Protein AF-A0A443QK83-F1 (afdb_monomer)

InterPro domains:
  IPR009071 High mobility group box domain [PF00505] (44-112)
  IPR009071 High mobility group box domain [PF09011] (1-27)
  IPR009071 High mobility group box domain [PS50118] (1-28)
  IPR009071 High mobility group box domain [PS50118] (44-112)
  IPR009071 High mobility group box domain [SM00398] (43-113)
  IPR036910 High mobility group box domain superfamily [G3DSA:1.10.30.10] (1-42)
  IPR036910 High mobility group box domain superfamily [G3DSA:1.10.30.10] (43-120)
  IPR036910 High mobility group box domain superfamily [SSF47095] (1-33)
  IPR036910 High mobility group box domain superfamily [SSF47095] (26-113)
  IPR050342 High Mobility Group Box (HMGB) [PTHR48112] (1-121)

Sequence (124 aa):
MSAKEKGKFEDMAKADKARYEREMKTYIPPKGETKKKFKDPNAPKRPPSAFFLFCSEYRPKIKGEHPGLSIGDVAKKLGEMWNNTAADDKQPYEKKAAKLKEKYKKDIAAYRAKGKPDAAKKGV

Solvent-accessible surface area (backbone atoms only — not comparable to full-atom values): 7588 Å² total; per-residue (Å²): 132,54,74,76,57,51,50,55,54,52,54,51,51,50,52,50,50,54,50,51,53,54,53,54,72,71,53,78,76,76,93,65,87,71,77,78,74,82,77,64,85,89,51,75,74,82,62,64,49,31,67,52,55,52,44,64,66,46,50,62,54,52,39,68,79,38,75,84,59,51,74,67,56,54,51,50,54,47,50,53,50,54,71,71,46,53,71,74,74,44,43,63,37,42,53,53,23,48,54,45,46,52,53,44,53,52,51,44,48,52,49,60,71,68,47,76,76,80,83,85,81,83,86,130

Mean predicted aligned error: 13.24 Å

pLDDT: mean 79.8, std 13.76, range [33.97, 92.38]

Organism: NCBI:txid299467

Nearest PDB structures (foldseek):
  2yrq-assembly1_A  TM=7.872E-01  e=3.926E-13  Homo sapiens
  2gzk-assembly1_A  TM=6.240E-01  e=7.985E-10  unclassified
  2co9-assembly1_A  TM=5.980E-01  e=1.445E-05  Mus musculus
  5jgh-assembly1_A  TM=9.146E-01  e=4.241E-03  Saccharomyces cerevisiae S288C
  3tq6-assembly1_A  TM=8.568E-01  e=2.782E-01  Homo sapiens

Secondary structure (DSSP, 8-state):
--HHHHHHHHHHHHHHHHHHHHHHHH--------------TTSPPPPPPHHHHHHHHHHHHHHHH-TTS-HHHHHHHHHHHHHHS-HHHHHHHHHHHHHHHHHHHHHHHHHHHT----------

Structure (mmCIF, N/CA/C/O backbone):
data_AF-A0A443QK83-F1
#
_entry.id   AF-A0A443QK83-F1
#
loop_
_atom_site.group_PDB
_atom_site.id
_atom_site.type_symbol
_atom_site.label_atom_id
_atom_site.label_alt_id
_atom_site.label_comp_id
_atom_site.label_asym_id
_atom_site.label_entity_id
_atom_site.label_seq_id
_atom_site.pdbx_PDB_ins_code
_atom_site.Cartn_x
_atom_site.Cartn_y
_atom_site.Cartn_z
_atom_site.occupancy
_atom_site.B_iso_or_equiv
_atom_site.auth_seq_id
_atom_site.auth_comp_id
_atom_site.auth_asym_id
_atom_site.auth_atom_id
_atom_site.pdbx_PDB_model_num
ATOM 1 N N . MET A 1 1 ? 45.773 -8.508 -22.959 1.00 55.78 1 MET A N 1
ATOM 2 C CA . MET A 1 1 ? 45.287 -9.417 -21.901 1.00 55.78 1 MET A CA 1
ATOM 3 C C . MET A 1 1 ? 44.602 -10.612 -22.526 1.00 55.78 1 MET A C 1
ATOM 5 O O . MET A 1 1 ? 43.648 -10.439 -23.286 1.00 55.78 1 MET A O 1
ATOM 9 N N . SER A 1 2 ? 45.121 -11.795 -22.220 1.00 71.94 2 SER A N 1
ATOM 10 C CA . SER A 1 2 ? 44.551 -13.095 -22.568 1.00 71.94 2 SER A CA 1
ATOM 11 C C . SER A 1 2 ? 43.170 -13.266 -21.926 1.00 71.94 2 SER A C 1
ATOM 13 O O . SER A 1 2 ? 42.892 -12.713 -20.861 1.00 71.94 2 SER A O 1
ATOM 15 N N . ALA A 1 3 ? 42.293 -14.052 -22.552 1.00 72.56 3 ALA A N 1
ATOM 16 C CA . ALA A 1 3 ? 40.963 -14.367 -22.022 1.00 72.56 3 ALA A CA 1
ATOM 17 C C . ALA A 1 3 ? 41.014 -14.921 -20.582 1.00 72.56 3 ALA A C 1
ATOM 19 O O . ALA A 1 3 ? 40.133 -14.644 -19.772 1.00 72.56 3 ALA A O 1
ATOM 20 N N . LYS A 1 4 ? 42.100 -15.625 -20.236 1.00 70.69 4 LYS A N 1
ATOM 21 C CA . LYS A 1 4 ? 42.335 -16.178 -18.894 1.00 70.69 4 LYS A CA 1
ATOM 22 C C . LYS A 1 4 ? 42.662 -15.106 -17.847 1.00 70.69 4 LYS A C 1
ATOM 24 O O . LYS A 1 4 ? 42.393 -15.302 -16.667 1.00 70.69 4 LYS A O 1
ATOM 29 N N . GLU A 1 5 ? 43.235 -13.979 -18.268 1.00 72.31 5 GLU A N 1
ATOM 30 C CA . GLU A 1 5 ? 43.507 -12.827 -17.402 1.00 72.31 5 GLU A CA 1
ATOM 31 C C . GLU A 1 5 ? 42.232 -12.006 -17.189 1.00 72.31 5 GLU A C 1
ATOM 33 O O . GLU A 1 5 ? 41.927 -11.650 -16.056 1.00 72.31 5 GLU A O 1
ATOM 38 N N . LYS A 1 6 ? 41.434 -11.796 -18.247 1.00 76.06 6 LYS A N 1
ATOM 39 C CA . LYS A 1 6 ? 40.135 -11.103 -18.159 1.00 76.06 6 LYS A CA 1
ATOM 40 C C . LYS A 1 6 ? 39.134 -11.826 -17.253 1.00 76.06 6 LYS A C 1
ATOM 42 O O . LYS A 1 6 ? 38.488 -11.165 -16.449 1.00 76.06 6 LYS A O 1
ATOM 47 N N . GLY A 1 7 ? 39.071 -13.160 -17.312 1.00 81.56 7 GLY A N 1
ATOM 48 C CA . GLY A 1 7 ? 38.182 -13.945 -16.445 1.00 81.56 7 GLY A CA 1
ATOM 49 C C . GLY A 1 7 ? 38.429 -13.704 -14.949 1.00 81.56 7 GLY A C 1
ATOM 50 O O . GLY A 1 7 ? 37.486 -13.498 -14.194 1.00 81.56 7 GLY A O 1
ATOM 51 N N . LYS A 1 8 ? 39.698 -13.597 -14.524 1.00 84.50 8 LYS A N 1
ATOM 52 C CA . LYS A 1 8 ? 40.037 -13.303 -13.118 1.00 84.50 8 LYS A CA 1
ATOM 53 C C . LYS A 1 8 ? 39.513 -11.937 -12.659 1.00 84.50 8 LYS A C 1
ATOM 55 O O . LYS A 1 8 ? 39.047 -11.812 -11.529 1.00 84.50 8 LYS A O 1
ATOM 60 N N . PHE A 1 9 ? 39.584 -10.922 -13.521 1.00 83.25 9 PHE A N 1
ATOM 61 C CA . PHE A 1 9 ? 39.056 -9.589 -13.218 1.00 83.25 9 PHE A CA 1
ATOM 62 C C . PHE A 1 9 ? 37.522 -9.565 -13.204 1.00 83.25 9 PHE A C 1
ATOM 64 O O . PHE A 1 9 ? 36.933 -8.877 -12.373 1.00 83.25 9 PHE A O 1
ATOM 71 N N . GLU A 1 10 ? 36.867 -10.340 -14.069 1.00 83.75 10 GLU A N 1
ATOM 72 C CA . GLU A 1 10 ? 35.406 -10.466 -14.087 1.00 83.75 10 GLU A CA 1
ATOM 73 C C . GLU A 1 10 ? 34.862 -11.152 -12.827 1.00 83.75 10 GLU A C 1
ATOM 75 O O . GLU A 1 10 ? 33.869 -10.690 -12.257 1.00 83.75 10 GLU A O 1
ATOM 80 N N . ASP A 1 11 ? 35.514 -12.217 -12.354 1.00 85.75 11 ASP A N 1
ATOM 81 C CA . ASP A 1 11 ? 35.135 -12.886 -11.105 1.00 85.75 11 ASP A CA 1
ATOM 82 C C . ASP A 1 11 ? 35.364 -11.988 -9.883 1.00 85.75 11 ASP A C 1
ATOM 84 O O . ASP A 1 11 ? 34.501 -11.896 -9.005 1.00 85.75 11 ASP A O 1
ATOM 88 N N . MET A 1 12 ? 36.475 -11.245 -9.857 1.00 85.19 12 MET A N 1
ATOM 89 C CA . MET A 1 12 ? 36.752 -10.271 -8.798 1.00 85.19 12 MET A CA 1
ATOM 90 C C . MET A 1 12 ? 35.717 -9.135 -8.782 1.00 85.19 12 MET A C 1
ATOM 92 O O . MET A 1 12 ? 35.219 -8.771 -7.716 1.00 85.19 12 MET A O 1
ATOM 96 N N . ALA A 1 13 ? 35.320 -8.630 -9.954 1.00 88.19 13 ALA A N 1
ATOM 97 C CA . ALA A 1 13 ? 34.281 -7.609 -10.075 1.00 88.19 13 ALA A CA 1
ATOM 98 C C . ALA A 1 13 ? 32.903 -8.113 -9.611 1.00 88.19 13 ALA A C 1
ATOM 100 O O . AL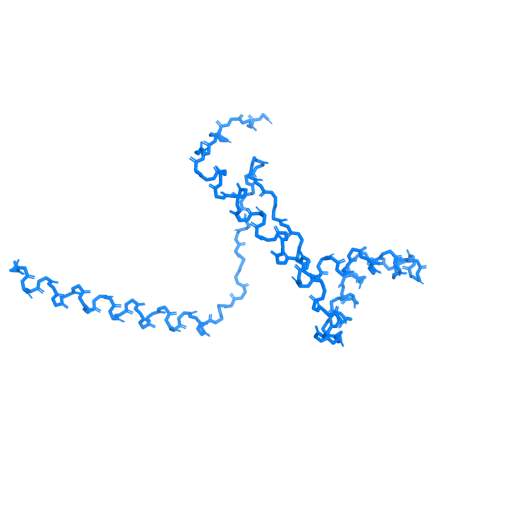A A 1 13 ? 32.154 -7.376 -8.967 1.00 88.19 13 ALA A O 1
ATOM 101 N N . LYS A 1 14 ? 32.556 -9.378 -9.889 1.00 88.31 14 LYS A N 1
ATOM 102 C CA . LYS A 1 14 ? 31.311 -9.987 -9.387 1.00 88.31 14 LYS A CA 1
ATOM 103 C C . LYS A 1 14 ? 31.315 -10.125 -7.867 1.00 88.31 14 LYS A C 1
ATOM 105 O O . LYS A 1 14 ? 30.301 -9.828 -7.235 1.00 88.31 14 LYS A O 1
ATOM 110 N N . ALA A 1 15 ? 32.432 -10.561 -7.286 1.00 89.44 15 ALA A N 1
ATOM 111 C CA . ALA A 1 15 ? 32.567 -10.701 -5.840 1.00 89.44 15 ALA A CA 1
ATOM 112 C C . ALA A 1 15 ? 32.472 -9.343 -5.124 1.00 89.44 15 ALA A C 1
ATOM 114 O O . ALA A 1 15 ? 31.751 -9.224 -4.131 1.00 89.44 15 ALA A O 1
ATOM 115 N N . ASP A 1 16 ? 33.131 -8.309 -5.656 1.00 90.06 16 ASP A N 1
ATOM 116 C CA . ASP A 1 16 ? 33.064 -6.948 -5.112 1.00 90.06 16 ASP A CA 1
ATOM 117 C C . ASP A 1 16 ? 31.645 -6.368 -5.206 1.00 90.06 16 ASP A C 1
ATOM 119 O O . ASP A 1 16 ? 31.104 -5.873 -4.214 1.00 90.06 16 ASP A O 1
ATOM 123 N N . LYS A 1 17 ? 30.974 -6.561 -6.348 1.00 90.00 17 LYS A N 1
ATOM 124 C CA . LYS A 1 17 ? 29.566 -6.185 -6.517 1.00 90.00 17 LYS A CA 1
ATOM 125 C C . LYS A 1 17 ? 28.660 -6.866 -5.488 1.00 90.00 17 LYS A C 1
ATOM 127 O O . LYS A 1 17 ? 27.791 -6.215 -4.911 1.00 90.00 17 LYS A O 1
ATOM 132 N N . ALA A 1 18 ? 28.863 -8.157 -5.229 1.00 89.00 18 ALA A N 1
ATOM 133 C CA . ALA A 1 18 ? 28.077 -8.896 -4.244 1.00 89.00 18 ALA A CA 1
ATOM 134 C C . ALA A 1 18 ? 28.327 -8.407 -2.806 1.00 89.00 18 ALA A C 1
ATOM 136 O O . ALA A 1 18 ? 27.382 -8.328 -2.015 1.00 89.00 18 ALA A O 1
ATOM 137 N N . ARG A 1 19 ? 29.575 -8.047 -2.462 1.00 92.06 19 ARG A N 1
ATOM 138 C CA . ARG A 1 19 ? 29.903 -7.413 -1.172 1.00 92.06 19 ARG A CA 1
ATOM 139 C C . ARG A 1 19 ? 29.159 -6.088 -1.029 1.00 92.06 19 ARG A C 1
ATOM 141 O O . ARG A 1 19 ? 28.456 -5.896 -0.040 1.00 92.06 19 ARG A O 1
ATOM 148 N N . TYR A 1 20 ? 29.248 -5.233 -2.045 1.00 87.94 20 TYR A N 1
ATOM 149 C CA . TYR A 1 20 ? 28.601 -3.924 -2.062 1.00 87.94 20 TYR A CA 1
ATOM 150 C C . TYR A 1 20 ? 27.076 -4.017 -1.925 1.00 87.94 20 TYR A C 1
ATOM 152 O O . TYR A 1 20 ? 26.477 -3.308 -1.121 1.00 87.94 20 TYR A O 1
ATOM 160 N N . GLU A 1 21 ? 26.422 -4.928 -2.653 1.00 86.19 21 GLU A N 1
ATOM 161 C CA . GLU A 1 21 ? 24.972 -5.136 -2.532 1.00 86.19 21 GLU A CA 1
ATOM 162 C C . GLU A 1 21 ? 24.571 -5.611 -1.126 1.00 86.19 21 GLU A C 1
ATOM 164 O O . GLU A 1 21 ? 23.518 -5.216 -0.613 1.00 86.19 21 GLU A O 1
ATOM 169 N N . ARG A 1 22 ? 25.410 -6.428 -0.475 1.00 87.88 22 ARG A N 1
ATOM 170 C CA . ARG A 1 22 ? 25.176 -6.898 0.896 1.00 87.88 22 ARG A CA 1
ATOM 171 C C . ARG A 1 22 ? 25.308 -5.758 1.911 1.00 87.88 22 ARG A C 1
ATOM 173 O O . ARG A 1 22 ? 24.427 -5.629 2.758 1.00 87.88 22 ARG A O 1
ATOM 180 N N . GLU A 1 23 ? 26.334 -4.918 1.786 1.00 86.50 23 GLU A N 1
ATOM 181 C CA . GLU A 1 23 ? 26.526 -3.719 2.620 1.00 86.50 23 GLU A CA 1
ATOM 182 C C . GLU A 1 23 ? 25.389 -2.706 2.424 1.00 86.50 23 GLU A C 1
ATOM 184 O O . GLU A 1 23 ? 24.815 -2.204 3.395 1.00 86.50 23 GLU A O 1
ATOM 189 N N . MET A 1 24 ? 24.976 -2.475 1.175 1.00 83.19 24 MET A N 1
ATOM 190 C CA . MET A 1 24 ? 23.872 -1.569 0.853 1.00 83.19 24 MET A CA 1
ATOM 191 C C . MET A 1 24 ? 22.509 -2.082 1.327 1.00 83.19 24 MET A C 1
ATOM 193 O O . MET A 1 24 ? 21.631 -1.278 1.628 1.00 83.19 24 MET A O 1
ATOM 197 N N . LYS A 1 25 ? 22.309 -3.401 1.442 1.00 82.56 25 LYS A N 1
ATOM 198 C CA . LYS A 1 25 ? 21.076 -3.971 2.015 1.00 82.56 25 LYS A CA 1
ATOM 199 C C . LYS A 1 25 ? 20.932 -3.651 3.506 1.00 82.56 25 LYS A C 1
ATOM 201 O O . LYS A 1 25 ? 19.810 -3.501 3.986 1.00 82.56 25 LYS A O 1
ATOM 206 N N . THR A 1 26 ? 22.047 -3.577 4.230 1.00 86.31 26 THR A N 1
ATOM 207 C CA . THR A 1 26 ? 22.083 -3.210 5.656 1.00 86.31 26 THR A CA 1
ATOM 208 C C . THR A 1 26 ? 22.153 -1.703 5.889 1.00 86.31 26 THR A C 1
ATOM 210 O O . THR A 1 26 ? 21.816 -1.236 6.973 1.00 86.31 26 THR A O 1
ATOM 213 N N . TYR A 1 27 ? 22.561 -0.933 4.882 1.00 83.12 27 TYR A N 1
ATOM 214 C CA . TYR A 1 27 ? 22.640 0.517 4.967 1.00 83.12 27 TYR A CA 1
ATOM 215 C C . TYR A 1 27 ? 21.247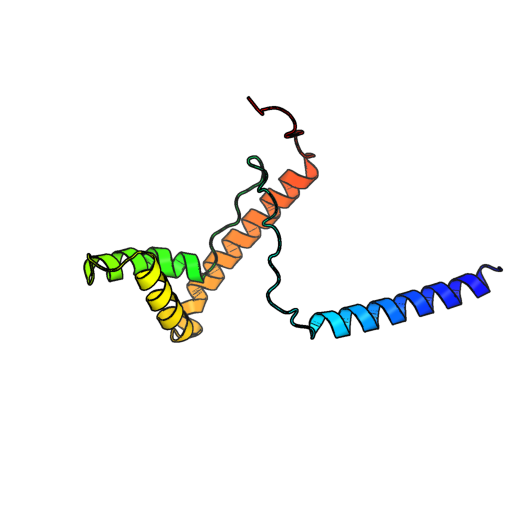 1.160 4.887 1.00 83.12 27 TYR A C 1
ATOM 217 O O . TYR A 1 27 ? 20.538 1.037 3.888 1.00 83.12 27 TYR A O 1
ATOM 225 N N . ILE A 1 28 ? 20.862 1.889 5.937 1.00 76.75 28 ILE A N 1
ATOM 226 C CA . ILE A 1 28 ? 19.680 2.755 5.938 1.00 76.75 28 ILE A CA 1
ATOM 227 C C . ILE A 1 28 ? 20.179 4.175 5.655 1.00 76.75 28 ILE A C 1
ATOM 229 O O . ILE A 1 28 ? 20.714 4.814 6.565 1.00 76.75 28 ILE A O 1
ATOM 233 N N . PRO A 1 29 ? 20.057 4.685 4.416 1.00 76.62 29 PRO A N 1
ATOM 234 C CA . PRO A 1 29 ? 20.489 6.040 4.118 1.00 76.62 29 PRO A CA 1
ATOM 235 C C . PRO A 1 29 ? 19.721 7.050 4.982 1.00 76.62 29 PRO A C 1
ATOM 237 O O . PRO A 1 29 ? 18.524 6.854 5.236 1.00 76.62 29 PRO A O 1
ATOM 240 N N . PRO A 1 30 ? 20.363 8.158 5.400 1.00 77.19 30 PRO A N 1
ATOM 241 C CA . PRO A 1 30 ? 19.651 9.270 6.013 1.00 77.19 30 PRO A CA 1
ATOM 242 C C . PRO A 1 30 ? 18.534 9.724 5.069 1.00 77.19 30 PRO A C 1
ATOM 244 O O . PRO A 1 30 ? 18.656 9.604 3.848 1.00 77.19 30 PRO A O 1
ATOM 247 N N . LYS A 1 31 ? 17.421 10.203 5.636 1.00 60.41 31 LYS A N 1
ATOM 248 C CA . LYS A 1 31 ? 16.185 10.543 4.916 1.00 60.41 31 LYS A CA 1
ATOM 249 C C . LYS A 1 31 ? 16.398 11.756 3.998 1.00 60.41 31 LYS A C 1
ATOM 251 O O . LYS A 1 31 ? 15.925 12.848 4.278 1.00 60.41 31 LYS A O 1
ATOM 256 N N . GLY A 1 32 ? 17.130 11.561 2.908 1.00 59.44 32 GLY A N 1
ATOM 257 C CA . GLY A 1 32 ? 17.313 12.535 1.848 1.00 59.44 32 GLY A CA 1
ATOM 258 C C . GLY A 1 32 ? 16.037 12.664 1.027 1.00 59.44 32 GLY A C 1
ATOM 259 O O . GLY A 1 32 ? 15.303 11.690 0.815 1.00 59.44 32 GLY A O 1
ATOM 260 N N . GLU A 1 33 ? 15.768 13.878 0.560 1.00 52.53 33 GLU A N 1
ATOM 261 C CA . GLU A 1 33 ? 14.639 14.205 -0.302 1.00 52.53 33 GLU A CA 1
ATOM 262 C C . GLU A 1 33 ? 14.789 13.515 -1.661 1.00 52.53 33 GLU A C 1
ATOM 264 O O . GLU A 1 33 ? 15.289 14.062 -2.644 1.00 52.53 33 GLU A O 1
ATOM 269 N N . THR A 1 34 ? 14.355 12.259 -1.737 1.00 59.31 34 THR A N 1
ATOM 270 C CA . THR A 1 34 ? 14.226 11.577 -3.021 1.00 59.31 34 THR A CA 1
ATOM 271 C C . THR A 1 34 ? 13.161 12.310 -3.833 1.00 59.31 34 THR A C 1
ATOM 273 O O . THR A 1 34 ? 11.966 12.240 -3.534 1.00 59.31 34 THR A O 1
ATOM 276 N N . LYS A 1 35 ? 13.595 13.052 -4.864 1.00 57.81 35 LYS A N 1
ATOM 277 C CA . LYS A 1 35 ? 12.696 13.690 -5.835 1.00 57.81 35 LYS A CA 1
ATOM 278 C C . LYS A 1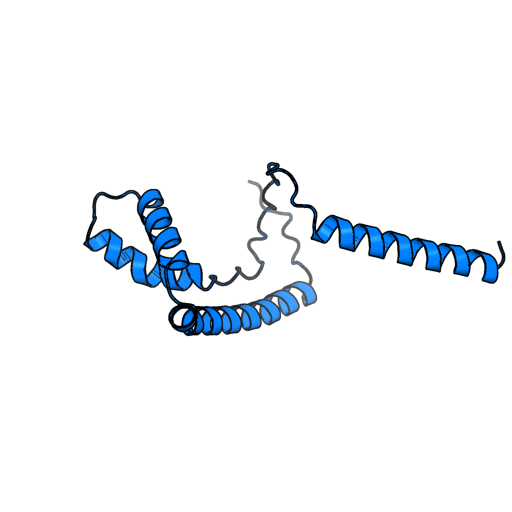 35 ? 11.675 12.648 -6.292 1.00 57.81 35 LYS A C 1
ATOM 280 O O . LYS A 1 35 ? 12.035 11.621 -6.876 1.00 57.81 35 LYS A O 1
ATOM 285 N N . LYS A 1 36 ? 10.397 12.884 -5.974 1.00 57.88 36 LYS A N 1
ATOM 286 C CA . LYS A 1 36 ? 9.297 11.991 -6.355 1.00 57.88 36 LYS A CA 1
ATOM 287 C C . LYS A 1 36 ? 9.347 11.825 -7.871 1.00 57.88 36 LYS A C 1
ATOM 289 O O . LYS A 1 36 ? 9.134 12.790 -8.598 1.00 57.88 36 LYS A O 1
ATOM 294 N N . LYS A 1 37 ? 9.635 10.610 -8.346 1.00 62.22 37 LYS A N 1
ATOM 295 C CA . LYS A 1 37 ? 9.582 10.303 -9.781 1.00 62.22 37 LYS A CA 1
ATOM 296 C C . LYS A 1 37 ? 8.193 10.674 -10.306 1.00 62.22 37 LYS A C 1
ATOM 298 O O . LYS A 1 37 ? 7.191 10.248 -9.722 1.00 62.22 37 LYS A O 1
ATOM 303 N N . PHE A 1 38 ? 8.156 11.472 -11.374 1.00 61.19 38 PHE A N 1
ATOM 304 C CA . PHE A 1 38 ? 6.927 11.818 -12.081 1.00 61.19 38 PHE A CA 1
ATOM 305 C C . PHE A 1 38 ? 6.189 10.526 -12.446 1.00 61.19 38 PHE A C 1
ATOM 307 O O . PHE A 1 38 ? 6.797 9.555 -12.904 1.00 61.19 38 PHE A O 1
ATOM 314 N N . LYS A 1 39 ? 4.895 10.469 -12.132 1.00 66.56 39 LYS A N 1
ATOM 315 C CA . LYS A 1 39 ? 4.082 9.277 -12.375 1.00 66.56 39 LYS A CA 1
ATOM 316 C C . LYS A 1 39 ? 3.539 9.376 -13.793 1.00 66.56 39 LYS A C 1
ATOM 318 O O . LYS A 1 39 ? 2.754 10.275 -14.065 1.00 66.56 39 LYS A O 1
ATOM 323 N N . ASP A 1 40 ? 3.950 8.448 -14.656 1.00 70.94 40 ASP A N 1
ATOM 324 C CA . ASP A 1 40 ? 3.393 8.298 -16.002 1.00 70.94 40 ASP A CA 1
ATOM 325 C C . ASP A 1 40 ? 1.855 8.129 -15.901 1.00 70.94 40 ASP A C 1
ATOM 327 O O . ASP A 1 40 ? 1.407 7.184 -15.243 1.00 70.94 40 ASP A O 1
ATOM 331 N N . PRO A 1 41 ? 1.033 9.000 -16.521 1.00 73.56 41 PRO A N 1
ATOM 332 C CA . PRO A 1 41 ? -0.430 8.940 -16.409 1.00 73.56 41 PRO A CA 1
ATOM 333 C C . PRO A 1 41 ? -1.044 7.712 -17.099 1.00 73.56 41 PRO A C 1
ATOM 335 O O . PRO A 1 41 ? -2.102 7.249 -16.686 1.00 73.56 41 PRO A O 1
ATOM 338 N N . ASN A 1 42 ? -0.355 7.150 -18.097 1.00 73.81 42 ASN A N 1
ATOM 339 C CA . ASN A 1 42 ? -0.775 5.938 -18.811 1.00 73.81 42 ASN A CA 1
ATOM 340 C C . ASN A 1 42 ? -0.336 4.640 -18.116 1.00 73.81 42 ASN A C 1
ATOM 342 O O . ASN A 1 42 ? -0.764 3.555 -18.509 1.00 73.81 42 ASN A O 1
ATOM 346 N N . ALA A 1 43 ? 0.534 4.721 -17.103 1.00 74.19 43 ALA A N 1
ATOM 347 C CA . ALA A 1 43 ? 0.977 3.532 -16.397 1.00 74.19 43 ALA A CA 1
ATOM 348 C C . ALA A 1 43 ? -0.149 3.000 -15.496 1.00 74.19 43 ALA A C 1
ATOM 350 O O . ALA A 1 43 ? -0.835 3.789 -14.837 1.00 74.19 43 ALA A O 1
ATOM 351 N N . PRO A 1 44 ? -0.298 1.665 -15.384 1.00 77.19 44 PRO A N 1
ATOM 352 C CA . PRO A 1 44 ? -1.166 1.059 -14.389 1.00 77.19 44 PRO A CA 1
ATOM 353 C C . PRO A 1 44 ? -0.938 1.700 -13.014 1.00 77.19 44 PRO A C 1
ATOM 355 O O . PRO A 1 44 ? 0.201 1.937 -12.593 1.00 77.19 44 PRO A O 1
ATOM 358 N N . LYS A 1 45 ? -2.024 1.998 -12.295 1.00 79.69 45 LYS A N 1
ATOM 359 C CA . LYS A 1 45 ? -1.950 2.594 -10.956 1.00 79.69 45 LYS A CA 1
ATOM 360 C C . LYS A 1 45 ? -1.615 1.516 -9.930 1.00 79.69 45 LYS A C 1
ATOM 362 O O . LYS A 1 45 ? -2.194 0.433 -9.947 1.00 79.69 45 LYS A O 1
ATOM 367 N N . ARG A 1 46 ? -0.680 1.812 -9.021 1.00 83.19 46 ARG A N 1
ATOM 368 C CA . ARG A 1 46 ? -0.287 0.866 -7.965 1.00 83.19 46 ARG A CA 1
ATOM 369 C C . ARG A 1 46 ? -1.502 0.507 -7.099 1.00 83.19 46 ARG A C 1
ATOM 371 O O . ARG A 1 46 ? -2.212 1.426 -6.682 1.00 83.19 46 ARG A O 1
ATOM 378 N N . PRO A 1 47 ? -1.718 -0.783 -6.800 1.00 87.56 47 PRO A N 1
ATOM 379 C CA . PRO A 1 47 ? -2.826 -1.201 -5.963 1.00 87.56 47 PRO A CA 1
ATOM 380 C C . PRO A 1 47 ? -2.621 -0.726 -4.519 1.00 87.56 47 PRO A C 1
ATOM 382 O O . PRO A 1 47 ? -1.475 -0.529 -4.091 1.00 87.56 47 PRO A O 1
ATOM 385 N N . PRO A 1 48 ? -3.714 -0.544 -3.761 1.00 86.69 48 PRO A N 1
ATOM 386 C CA . PRO A 1 48 ? -3.633 -0.228 -2.343 1.00 86.69 48 PRO A CA 1
ATOM 387 C C . PRO A 1 48 ? -2.930 -1.357 -1.574 1.00 86.69 48 PRO A C 1
ATOM 389 O O . PRO A 1 48 ? -3.140 -2.540 -1.838 1.00 86.69 48 PRO A O 1
ATOM 392 N N . SER A 1 49 ? -2.079 -0.974 -0.620 1.00 89.31 49 SER A N 1
ATOM 393 C CA . SER A 1 49 ? -1.462 -1.905 0.334 1.00 89.31 49 SER A CA 1
ATOM 394 C C . SER A 1 49 ? -2.495 -2.412 1.350 1.00 89.31 49 SER A C 1
ATOM 396 O O . SER A 1 49 ? -3.542 -1.790 1.514 1.00 89.31 49 SER A O 1
ATOM 398 N N . ALA A 1 50 ? -2.171 -3.478 2.085 1.00 89.88 50 ALA A N 1
ATOM 399 C CA . ALA A 1 50 ? -2.993 -4.015 3.173 1.00 89.88 50 ALA A CA 1
ATOM 400 C C . ALA A 1 50 ? -3.407 -2.925 4.176 1.00 89.88 50 ALA A C 1
ATOM 402 O O . ALA A 1 50 ? -4.589 -2.766 4.465 1.00 89.88 50 ALA 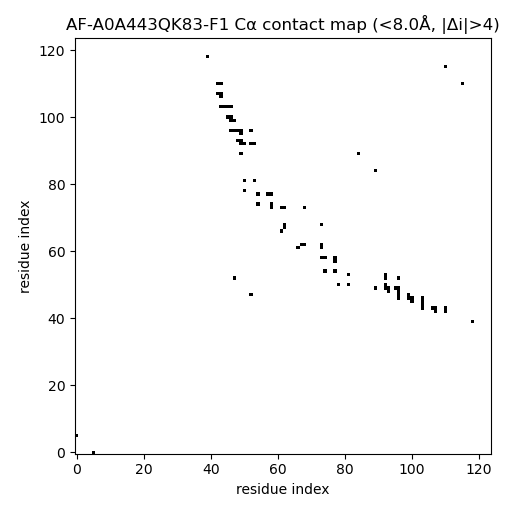A O 1
ATOM 403 N N . PHE A 1 51 ? -2.453 -2.077 4.574 1.00 87.94 51 PHE A N 1
ATOM 404 C CA . PHE A 1 51 ? -2.715 -0.910 5.417 1.00 87.94 51 PHE A CA 1
ATOM 405 C C . PHE A 1 51 ? -3.725 0.069 4.800 1.00 87.94 51 PHE A C 1
ATOM 407 O O . PHE A 1 51 ? -4.577 0.602 5.496 1.00 87.94 51 PHE A O 1
ATOM 414 N N . PHE A 1 52 ? -3.667 0.312 3.487 1.00 87.69 52 PHE A N 1
ATOM 415 C CA . PHE A 1 52 ? -4.614 1.214 2.824 1.00 87.69 52 PHE A CA 1
ATOM 416 C C . PHE A 1 52 ? -6.016 0.611 2.715 1.00 87.69 52 PHE A C 1
ATOM 418 O O . PHE A 1 52 ? -6.988 1.358 2.802 1.00 87.69 52 PHE A O 1
ATOM 425 N N . LEU A 1 53 ? -6.124 -0.710 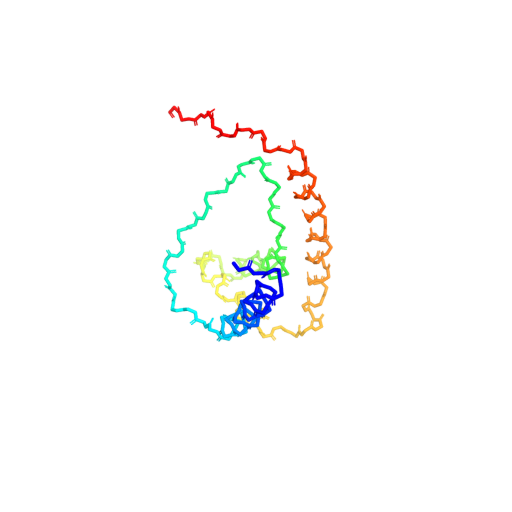2.547 1.00 89.44 53 LEU A N 1
ATOM 426 C CA . LEU A 1 53 ? -7.406 -1.415 2.597 1.00 89.44 53 LEU A CA 1
ATOM 427 C C . LEU A 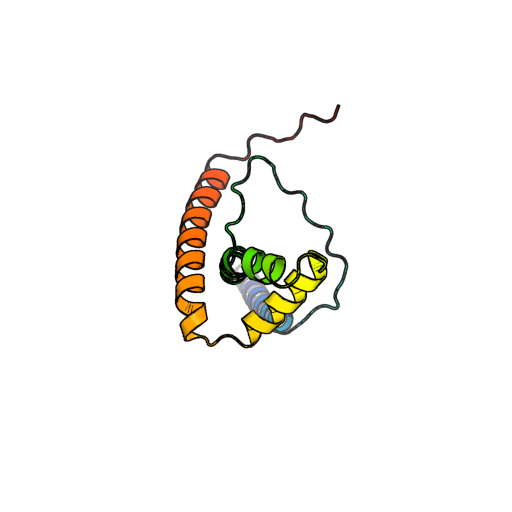1 53 ? -8.029 -1.280 3.992 1.00 89.44 53 LEU A C 1
ATOM 429 O O . LEU A 1 53 ? -9.169 -0.837 4.105 1.00 89.44 53 LEU A O 1
ATOM 433 N N . PHE A 1 54 ? -7.246 -1.526 5.042 1.00 89.31 54 PHE A N 1
ATOM 434 C CA . PHE A 1 54 ? -7.663 -1.301 6.426 1.00 89.31 54 PHE A CA 1
ATOM 435 C C . PHE A 1 54 ? -8.079 0.157 6.675 1.00 89.31 54 PHE A C 1
ATOM 437 O O . PHE A 1 54 ? -9.194 0.431 7.112 1.00 89.31 54 PHE A O 1
ATOM 444 N N . CYS A 1 55 ? -7.235 1.121 6.300 1.00 88.12 55 CYS A N 1
ATOM 445 C CA . CYS A 1 55 ? -7.552 2.540 6.428 1.00 88.12 55 CYS A CA 1
ATOM 446 C C . CYS A 1 55 ? -8.837 2.919 5.692 1.00 88.12 55 CYS A C 1
ATOM 448 O O . CYS A 1 55 ? -9.580 3.758 6.185 1.00 88.12 55 CYS A O 1
ATOM 450 N N . SER A 1 56 ? -9.124 2.329 4.529 1.00 87.62 56 SER A N 1
ATOM 451 C CA . SER A 1 56 ? -10.350 2.639 3.786 1.00 87.62 56 SER A CA 1
ATOM 452 C C . SER A 1 56 ? -11.621 2.221 4.532 1.00 87.62 56 SER A C 1
ATOM 454 O O . SER A 1 56 ? -12.611 2.945 4.479 1.00 87.62 56 SER A O 1
ATOM 456 N N . GLU A 1 57 ? -11.568 1.120 5.285 1.00 87.94 57 GLU A N 1
ATOM 457 C CA . GLU A 1 57 ? -12.693 0.604 6.072 1.00 87.94 57 GLU A CA 1
ATOM 458 C C . GLU A 1 57 ? -12.842 1.327 7.422 1.00 87.94 57 GLU A C 1
ATOM 460 O O . GLU A 1 57 ? -13.958 1.560 7.886 1.00 87.94 57 GLU A O 1
ATOM 465 N N . TYR A 1 58 ? -11.730 1.715 8.054 1.00 86.38 58 TYR A N 1
ATOM 466 C CA . TYR A 1 58 ? -11.736 2.306 9.399 1.00 86.38 58 TYR A CA 1
ATOM 467 C C . TYR A 1 58 ? -11.763 3.837 9.411 1.00 86.38 58 TYR A C 1
ATOM 469 O O . TYR A 1 58 ? -12.269 4.439 10.357 1.00 86.38 58 TYR A O 1
ATOM 477 N N . ARG A 1 59 ? -11.288 4.503 8.354 1.00 86.44 59 ARG A N 1
ATOM 478 C CA . ARG A 1 59 ? -11.366 5.966 8.228 1.00 86.44 59 ARG A CA 1
ATOM 479 C C . ARG A 1 59 ? -12.792 6.525 8.345 1.00 86.44 59 ARG A C 1
ATOM 481 O O . ARG A 1 59 ? -12.931 7.526 9.044 1.00 86.44 59 ARG A O 1
ATOM 488 N N . PRO A 1 60 ? -13.843 5.959 7.712 1.00 88.38 60 PRO A N 1
ATOM 489 C CA . PRO A 1 60 ? -15.205 6.457 7.914 1.00 88.38 60 PRO A CA 1
ATOM 490 C C . PRO A 1 60 ? -15.706 6.236 9.347 1.00 88.38 60 PRO A C 1
ATOM 492 O O . PRO A 1 60 ? -16.400 7.106 9.859 1.00 88.38 60 PRO A O 1
ATOM 495 N N . LYS A 1 61 ? -15.299 5.146 10.018 1.00 88.25 61 LYS A N 1
ATOM 496 C CA . LYS A 1 61 ? -15.656 4.875 11.423 1.00 88.25 61 LYS A CA 1
ATOM 497 C C . LYS A 1 61 ? -15.085 5.947 12.353 1.00 88.25 61 LYS A C 1
ATOM 499 O O . LYS A 1 61 ? -15.831 6.612 13.059 1.00 88.25 61 LYS A O 1
ATOM 504 N N . ILE A 1 62 ? -13.780 6.209 12.245 1.00 85.62 62 ILE A N 1
ATOM 505 C CA . ILE A 1 62 ? -13.096 7.224 13.065 1.00 85.62 62 ILE A CA 1
ATOM 506 C C . ILE A 1 62 ? -13.603 8.630 12.739 1.00 85.62 62 ILE A C 1
ATOM 508 O O . ILE A 1 62 ? -13.735 9.454 13.635 1.00 85.62 62 ILE A O 1
ATOM 512 N N . LYS A 1 63 ? -13.908 8.920 11.468 1.00 84.56 63 LYS A N 1
ATOM 513 C CA . LYS A 1 63 ? -14.505 10.207 11.088 1.00 84.56 63 LYS A CA 1
ATOM 514 C C . LYS A 1 63 ? -15.923 10.368 11.654 1.00 84.56 63 LYS A C 1
ATOM 516 O O . LYS A 1 63 ? -16.305 11.487 11.965 1.00 84.56 63 LYS A O 1
ATOM 521 N N . GLY A 1 64 ? -16.691 9.286 11.774 1.00 84.94 64 GLY A N 1
ATOM 522 C CA . GLY A 1 64 ? -18.007 9.300 12.416 1.00 84.94 64 GLY A CA 1
ATOM 523 C C . GLY A 1 64 ? -17.918 9.549 13.922 1.00 84.94 64 GLY A C 1
ATOM 524 O O . GLY A 1 64 ? -18.649 10.382 14.443 1.00 84.94 64 GLY A O 1
ATOM 525 N N . GLU A 1 65 ? -16.979 8.888 14.600 1.00 85.00 65 GLU A N 1
ATOM 526 C CA . GLU A 1 65 ? -16.719 9.088 16.036 1.00 85.00 65 GLU A CA 1
ATOM 527 C C . GLU A 1 65 ? -16.105 10.462 16.341 1.00 85.00 65 GLU A C 1
ATOM 529 O O . GLU A 1 65 ? -16.356 11.055 17.388 1.00 85.00 65 GLU A O 1
ATOM 534 N N . HIS A 1 66 ? -15.301 10.985 15.415 1.00 80.38 66 HIS A N 1
ATOM 535 C CA . HIS A 1 66 ? -14.583 12.242 15.569 1.00 80.38 66 HIS A CA 1
ATOM 536 C C . HIS A 1 66 ? -14.673 13.097 14.292 1.00 80.38 66 HIS A C 1
ATOM 538 O O . HIS A 1 66 ? -13.693 13.222 13.546 1.00 80.38 66 HIS A O 1
ATOM 544 N N . PRO A 1 67 ? -15.826 13.741 14.037 1.00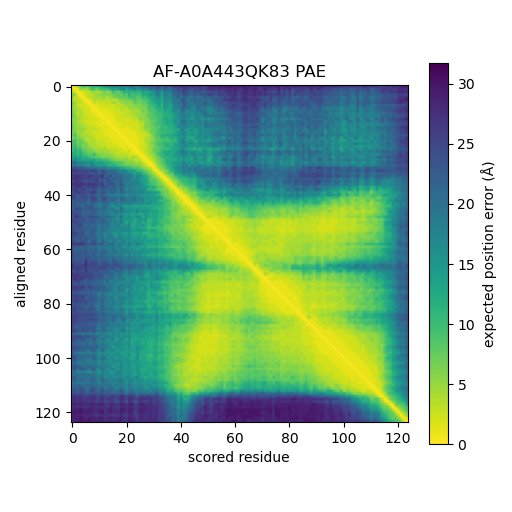 79.88 67 PRO A N 1
ATOM 545 C CA . PRO A 1 67 ? -16.049 14.525 12.821 1.00 79.88 67 PRO A CA 1
ATOM 546 C C . PRO A 1 67 ? -15.163 15.777 12.709 1.00 79.88 67 PRO A C 1
ATOM 548 O O . PRO A 1 67 ? -15.044 16.331 11.618 1.00 79.88 67 PRO A O 1
ATOM 551 N N . GLY A 1 68 ? -14.518 16.202 13.803 1.00 81.81 68 GLY A N 1
ATOM 552 C CA . GLY A 1 68 ? -13.597 17.344 13.846 1.00 81.81 68 GLY A CA 1
ATOM 553 C C . GLY A 1 68 ? -12.112 17.007 13.664 1.00 81.81 68 GLY A C 1
ATOM 554 O O . GLY A 1 68 ? -11.299 17.924 13.570 1.00 81.81 68 GLY A O 1
ATOM 555 N N . LEU A 1 69 ? -11.724 15.724 13.617 1.00 81.38 69 LEU A N 1
ATOM 556 C CA . LEU A 1 69 ? -10.317 15.362 13.420 1.00 81.38 69 LEU A CA 1
ATOM 557 C C . LEU A 1 69 ? -9.879 15.608 11.975 1.00 81.38 69 LEU A C 1
ATOM 559 O O . LEU A 1 69 ? -10.559 15.233 11.014 1.00 81.38 69 LEU A O 1
ATOM 563 N N . SER A 1 70 ? -8.682 16.178 11.819 1.00 85.75 70 SER A N 1
ATOM 564 C CA . SER A 1 70 ? -8.061 16.320 10.508 1.00 85.75 70 SER A CA 1
ATOM 565 C C . SER A 1 70 ? -7.790 14.949 9.893 1.00 85.75 70 SER A C 1
ATOM 567 O O . SER A 1 70 ? -7.494 13.965 10.574 1.00 85.75 70 SER A O 1
ATOM 569 N N . ILE A 1 71 ? -7.809 14.893 8.562 1.00 83.38 71 ILE A N 1
ATOM 570 C CA . ILE A 1 71 ? -7.456 13.694 7.794 1.00 83.38 71 ILE A CA 1
ATOM 571 C C . ILE A 1 71 ? -6.070 13.169 8.205 1.00 83.38 71 ILE A C 1
ATOM 573 O O . ILE A 1 71 ? -5.857 11.956 8.215 1.00 83.38 71 ILE A O 1
ATOM 577 N N . GLY A 1 72 ? -5.148 14.076 8.547 1.00 85.31 72 GLY A N 1
ATOM 578 C CA . GLY A 1 72 ? -3.810 13.731 9.022 1.00 85.31 72 GLY A CA 1
ATOM 579 C C . GLY A 1 72 ? -3.821 13.009 10.369 1.00 85.31 72 GLY A C 1
ATOM 580 O O . GLY A 1 72 ? -3.138 11.998 10.517 1.00 85.31 72 GLY A O 1
ATOM 581 N N . ASP A 1 73 ? -4.632 13.467 11.321 1.00 87.31 73 ASP A N 1
ATOM 582 C CA . ASP A 1 73 ? -4.707 12.872 12.661 1.00 87.31 73 ASP A CA 1
ATOM 583 C C . ASP A 1 73 ? -5.422 11.522 12.638 1.00 87.31 73 ASP A C 1
ATOM 585 O O . ASP A 1 73 ? -4.966 10.562 13.260 1.00 87.31 73 ASP A O 1
ATOM 589 N N . VAL A 1 74 ? -6.466 11.395 11.813 1.00 87.44 74 VAL A N 1
ATOM 590 C CA . VAL A 1 74 ? -7.113 10.101 11.555 1.00 87.44 74 VAL A CA 1
ATOM 591 C C . VAL A 1 74 ? -6.113 9.103 10.963 1.00 87.44 74 VAL A C 1
ATOM 593 O O . VAL A 1 74 ? -6.087 7.943 11.368 1.00 87.44 74 VAL A O 1
ATOM 596 N N . ALA A 1 75 ? -5.252 9.540 10.037 1.00 86.62 75 ALA A N 1
ATOM 597 C CA . ALA A 1 75 ? -4.231 8.675 9.448 1.00 86.62 75 ALA A CA 1
ATOM 598 C C . ALA A 1 75 ? -3.165 8.230 10.465 1.00 86.62 75 ALA A C 1
ATOM 600 O O . ALA A 1 75 ? -2.737 7.076 10.411 1.00 86.62 75 ALA A O 1
ATOM 601 N N . LYS A 1 76 ? -2.763 9.102 11.402 1.00 88.94 76 LYS A N 1
ATOM 602 C CA . LYS A 1 76 ? -1.851 8.736 12.502 1.00 88.94 76 LYS A CA 1
ATOM 603 C C . LYS A 1 76 ? -2.474 7.671 13.407 1.00 88.94 76 LYS A C 1
ATOM 605 O O . LYS A 1 76 ? -1.871 6.616 13.588 1.00 88.94 76 LYS A O 1
ATOM 610 N N . LYS A 1 77 ? -3.714 7.892 13.859 1.00 88.00 77 LYS A N 1
ATOM 611 C CA . LYS A 1 77 ? -4.460 6.946 14.711 1.00 88.00 77 LYS A CA 1
ATOM 612 C C . LYS A 1 77 ? -4.646 5.585 14.029 1.00 88.00 77 LYS A C 1
ATOM 614 O O . LYS A 1 77 ? -4.466 4.544 14.651 1.00 88.00 77 LYS A O 1
ATOM 619 N N . LEU A 1 78 ? -4.936 5.579 12.725 1.00 89.88 78 LEU A N 1
ATOM 620 C CA . LEU A 1 78 ? -5.009 4.348 11.929 1.00 89.88 78 LEU A CA 1
ATOM 621 C C . LEU A 1 78 ? -3.661 3.630 11.822 1.00 89.88 78 LEU A C 1
ATOM 623 O O . LEU A 1 78 ? -3.631 2.403 11.846 1.00 89.88 78 LEU A O 1
ATOM 627 N N . GLY A 1 79 ? -2.559 4.373 11.696 1.00 90.44 79 GLY A N 1
ATOM 628 C CA . GLY A 1 79 ? -1.204 3.819 11.679 1.00 90.44 79 GLY A CA 1
ATOM 629 C C . GLY A 1 79 ? -0.852 3.097 12.977 1.00 90.44 79 GLY A C 1
ATOM 630 O O . GLY A 1 79 ? -0.358 1.971 12.944 1.00 90.44 79 GLY A O 1
ATOM 631 N N . GLU A 1 80 ? -1.158 3.716 14.114 1.00 90.50 80 GLU A N 1
ATOM 632 C CA . GLU A 1 80 ? -0.979 3.119 15.442 1.00 90.50 80 GLU A CA 1
ATOM 633 C C . GLU A 1 80 ? -1.862 1.884 15.624 1.00 90.50 80 GLU A C 1
ATOM 635 O O . GLU A 1 80 ? -1.368 0.818 15.991 1.00 90.50 80 GLU A O 1
ATOM 640 N N . MET A 1 81 ? -3.149 1.990 15.279 1.00 88.94 81 MET A N 1
ATOM 641 C CA . MET A 1 81 ? -4.088 0.870 15.354 1.00 88.94 81 MET A CA 1
ATOM 642 C C . MET A 1 81 ? -3.636 -0.295 14.473 1.00 88.94 81 MET A C 1
ATOM 644 O O . MET A 1 81 ? -3.654 -1.438 14.921 1.00 88.94 81 MET A O 1
ATOM 648 N N . TRP A 1 82 ? -3.156 -0.020 13.257 1.00 89.81 82 TRP A N 1
ATOM 649 C CA . TRP A 1 82 ? -2.592 -1.049 12.392 1.00 89.81 82 TRP A CA 1
ATOM 650 C C . TRP A 1 82 ? -1.369 -1.702 13.024 1.00 89.81 82 TRP A C 1
ATOM 652 O O . TRP A 1 82 ? -1.295 -2.921 13.028 1.00 89.81 82 TRP A O 1
ATOM 662 N N . ASN A 1 83 ? -0.423 -0.957 13.598 1.00 88.62 83 ASN A N 1
ATOM 663 C CA . ASN A 1 83 ? 0.731 -1.575 14.262 1.00 88.62 83 ASN A CA 1
ATOM 664 C C . ASN A 1 83 ? 0.311 -2.486 15.424 1.00 88.62 83 ASN A C 1
ATOM 666 O O . ASN A 1 83 ? 0.833 -3.594 15.519 1.00 88.62 83 ASN A O 1
ATOM 670 N N . ASN A 1 84 ? -0.697 -2.078 16.196 1.00 88.94 84 ASN A N 1
ATOM 671 C CA . ASN A 1 84 ? -1.243 -2.846 17.319 1.00 88.94 84 ASN A CA 1
ATOM 672 C C . ASN A 1 84 ? -2.181 -3.998 16.909 1.00 88.94 84 ASN A C 1
ATOM 674 O O . ASN A 1 84 ? -2.485 -4.857 17.730 1.00 88.94 84 ASN A O 1
ATOM 678 N N . THR A 1 85 ? -2.651 -4.038 15.659 1.00 86.50 85 THR A N 1
ATOM 679 C CA . THR A 1 85 ? -3.523 -5.114 15.160 1.00 86.50 85 THR A CA 1
ATOM 680 C C . THR A 1 85 ? -2.728 -6.419 15.020 1.00 86.50 85 THR A C 1
ATOM 682 O O . THR A 1 85 ? -1.584 -6.405 14.544 1.00 86.50 85 THR A O 1
ATOM 685 N N . ALA A 1 86 ? -3.325 -7.552 15.397 1.00 89.94 86 ALA A N 1
ATOM 686 C CA . ALA A 1 86 ? -2.684 -8.861 15.314 1.00 89.94 86 ALA A CA 1
ATOM 687 C C . ALA A 1 86 ? -2.352 -9.254 13.863 1.00 89.94 86 ALA A C 1
ATOM 689 O O . ALA A 1 86 ? -2.977 -8.791 12.905 1.00 89.94 86 ALA A O 1
ATOM 690 N N . ALA A 1 87 ? -1.353 -10.121 13.688 1.00 87.00 87 ALA A N 1
ATOM 691 C CA . ALA A 1 87 ? -0.977 -10.613 12.364 1.00 87.00 87 ALA A CA 1
ATOM 692 C C . ALA A 1 87 ? -2.133 -11.372 11.687 1.00 87.00 87 ALA A C 1
ATOM 694 O O . ALA A 1 87 ? -2.319 -11.232 10.479 1.00 87.00 87 ALA A O 1
ATOM 695 N N . ASP A 1 88 ? -2.941 -12.099 12.461 1.00 88.62 88 ASP A N 1
ATOM 696 C CA . ASP A 1 88 ? -4.120 -12.827 11.981 1.00 88.62 88 ASP A CA 1
ATOM 697 C C . ASP A 1 88 ? -5.185 -11.899 11.388 1.00 88.62 88 ASP A C 1
ATOM 699 O O . ASP A 1 88 ? -5.676 -12.144 10.285 1.00 88.62 88 ASP A O 1
ATOM 703 N N . ASP A 1 89 ? -5.461 -10.772 12.044 1.00 87.19 89 ASP A N 1
ATOM 704 C CA . ASP A 1 89 ? -6.414 -9.769 11.555 1.00 87.19 89 ASP A CA 1
ATOM 705 C C . ASP A 1 89 ? -5.878 -9.010 10.335 1.00 87.19 89 ASP A C 1
ATOM 707 O O . ASP A 1 89 ? -6.635 -8.613 9.446 1.00 87.19 89 ASP A O 1
ATOM 711 N N . LYS A 1 90 ? -4.552 -8.840 10.240 1.00 88.19 90 LYS A N 1
ATOM 712 C CA . LYS A 1 90 ? -3.881 -8.273 9.055 1.00 88.19 90 LYS A CA 1
ATOM 713 C C . LYS A 1 90 ? -3.873 -9.244 7.880 1.00 88.19 90 LYS A C 1
ATOM 715 O O . LYS A 1 90 ? -3.920 -8.809 6.727 1.00 88.19 90 LYS A O 1
ATOM 720 N N . GLN A 1 91 ? -3.834 -10.547 8.147 1.00 91.06 91 GLN A N 1
ATOM 721 C CA . GLN A 1 91 ? -3.701 -11.604 7.151 1.00 91.06 91 GLN A CA 1
ATOM 722 C C . GLN A 1 91 ? -4.731 -11.531 6.004 1.00 91.06 91 GLN A C 1
ATOM 724 O O . GLN A 1 91 ? -4.323 -11.653 4.843 1.00 91.06 91 GLN A O 1
ATOM 729 N N . PRO A 1 92 ? -6.045 -11.312 6.230 1.00 91.56 92 PRO A N 1
ATOM 730 C CA . PRO A 1 92 ? -7.001 -11.148 5.135 1.00 91.56 92 PRO A CA 1
ATOM 731 C C . PRO A 1 92 ? -6.711 -9.902 4.286 1.00 91.56 92 PRO A C 1
ATOM 733 O O . PRO A 1 92 ? -6.834 -9.961 3.058 1.00 91.56 92 PRO A O 1
ATOM 736 N N . TYR A 1 93 ? -6.279 -8.795 4.897 1.00 91.00 93 TYR A N 1
ATOM 737 C CA . TYR A 1 93 ? -5.901 -7.578 4.174 1.00 91.00 93 TYR A CA 1
ATOM 738 C C . TYR A 1 93 ? -4.621 -7.776 3.360 1.00 91.00 93 TYR A C 1
ATOM 740 O O . TYR A 1 93 ? -4.552 -7.336 2.210 1.00 91.00 93 TYR A O 1
ATOM 748 N N . GLU A 1 94 ? -3.636 -8.490 3.902 1.00 89.62 94 GLU A N 1
ATOM 749 C CA . GLU A 1 94 ? -2.416 -8.866 3.186 1.00 89.62 94 GLU A CA 1
ATOM 750 C C . GLU A 1 94 ? -2.701 -9.807 2.020 1.00 89.62 94 GLU A C 1
ATOM 752 O O . GLU A 1 94 ? -2.216 -9.563 0.915 1.00 89.62 94 GLU A O 1
ATOM 757 N N . LYS A 1 95 ? -3.560 -10.817 2.204 1.00 92.38 95 LYS A N 1
ATOM 758 C CA . LYS A 1 95 ? -4.005 -11.714 1.124 1.00 92.38 95 LYS A CA 1
ATOM 759 C C . LYS A 1 95 ? -4.733 -10.942 0.018 1.00 92.38 95 LYS A C 1
ATOM 761 O O . LYS A 1 95 ? -4.447 -11.152 -1.164 1.00 92.38 95 LYS A O 1
ATOM 766 N N . LYS A 1 96 ? -5.642 -10.022 0.369 1.00 90.38 96 LYS A N 1
ATOM 767 C CA . LYS A 1 96 ? -6.324 -9.143 -0.603 1.00 90.38 96 LYS A CA 1
ATOM 768 C C . LYS A 1 96 ? -5.318 -8.261 -1.351 1.00 90.38 96 LYS A C 1
ATOM 770 O O . LYS A 1 96 ? -5.339 -8.216 -2.582 1.00 90.38 96 LYS A O 1
ATOM 775 N N . ALA A 1 97 ? -4.401 -7.612 -0.635 1.00 90.81 97 ALA A N 1
ATOM 776 C CA . ALA A 1 97 ? -3.371 -6.765 -1.232 1.00 90.81 97 ALA A CA 1
ATOM 777 C C . ALA A 1 97 ? -2.406 -7.560 -2.126 1.00 90.81 97 ALA A C 1
ATOM 779 O O . ALA A 1 97 ? -2.033 -7.082 -3.197 1.00 90.81 97 ALA A O 1
ATOM 780 N N . ALA A 1 98 ? -2.038 -8.783 -1.740 1.00 90.44 98 ALA A N 1
ATOM 781 C CA . ALA A 1 98 ? -1.192 -9.674 -2.528 1.00 90.44 98 ALA A CA 1
ATOM 782 C C . ALA A 1 98 ? -1.855 -10.047 -3.860 1.00 90.44 98 ALA A C 1
ATOM 784 O O . ALA A 1 98 ? -1.227 -9.892 -4.908 1.00 90.44 98 ALA A O 1
ATOM 785 N N . LYS A 1 99 ? -3.142 -10.423 -3.847 1.00 91.56 99 LYS A N 1
ATOM 786 C CA . LYS A 1 99 ? -3.916 -10.697 -5.073 1.00 91.56 99 LYS A CA 1
ATOM 787 C C . LYS A 1 99 ? -3.969 -9.481 -6.004 1.00 91.56 99 LYS A C 1
ATOM 789 O O . LYS A 1 99 ? -3.732 -9.602 -7.206 1.00 91.56 99 LYS A O 1
ATOM 794 N N . LEU A 1 100 ? -4.222 -8.288 -5.460 1.00 89.50 100 LEU A N 1
ATOM 795 C CA . LEU A 1 100 ? -4.222 -7.047 -6.247 1.00 89.50 100 LEU A CA 1
ATOM 796 C C . LEU A 1 100 ? -2.828 -6.717 -6.801 1.00 89.50 100 LEU A C 1
ATOM 798 O O . LEU A 1 100 ? -2.698 -6.271 -7.942 1.00 89.50 100 LEU A O 1
ATOM 802 N N . LYS A 1 101 ? -1.776 -6.966 -6.015 1.00 88.31 101 LYS A N 1
ATOM 803 C CA . LYS A 1 101 ? -0.376 -6.793 -6.421 1.00 88.31 101 LYS A CA 1
ATOM 804 C C . LYS A 1 101 ? 0.004 -7.735 -7.556 1.00 88.31 101 LYS A C 1
ATOM 806 O O . LYS A 1 101 ? 0.719 -7.310 -8.457 1.00 88.31 101 LYS A O 1
ATOM 811 N N . GLU A 1 102 ? -0.472 -8.974 -7.544 1.00 89.38 102 GLU A N 1
ATOM 812 C CA . GLU A 1 102 ? -0.267 -9.921 -8.643 1.00 89.38 102 GLU A CA 1
ATOM 813 C C . GLU A 1 102 ? -0.935 -9.458 -9.935 1.00 89.38 102 GLU A C 1
ATOM 815 O O . GLU A 1 102 ? -0.287 -9.436 -10.983 1.00 89.38 102 GLU A O 1
ATOM 820 N N . LYS A 1 103 ? -2.192 -9.005 -9.861 1.00 88.94 103 LYS A N 1
ATOM 821 C CA . LYS A 1 103 ? -2.886 -8.433 -11.022 1.00 88.94 103 LYS A CA 1
ATOM 822 C C . LYS A 1 103 ? -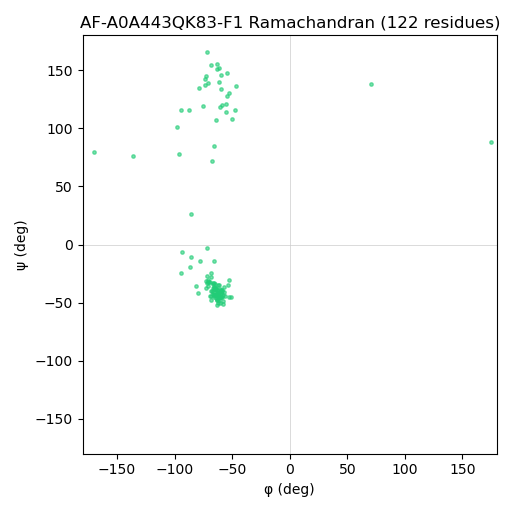2.112 -7.239 -11.586 1.00 88.94 103 LYS A C 1
ATOM 824 O O . LYS A 1 103 ? -1.767 -7.226 -12.761 1.00 88.94 103 LYS A O 1
ATOM 829 N N . TYR A 1 104 ? -1.709 -6.315 -10.715 1.00 87.94 104 TYR A N 1
ATOM 830 C CA . TYR A 1 104 ? -0.893 -5.167 -11.098 1.00 87.94 104 TYR A CA 1
ATOM 831 C C . TYR A 1 104 ? 0.448 -5.554 -11.731 1.00 87.94 104 TYR A C 1
ATOM 833 O O . TYR A 1 104 ? 0.885 -4.904 -12.675 1.00 87.94 104 TYR A O 1
ATOM 841 N N . LYS A 1 105 ? 1.119 -6.600 -11.229 1.00 86.75 105 LYS A N 1
ATOM 842 C CA . LYS A 1 105 ? 2.362 -7.109 -11.830 1.00 86.75 105 LYS A CA 1
ATOM 843 C C . LYS A 1 105 ? 2.135 -7.586 -13.267 1.00 86.75 105 LYS A C 1
ATOM 845 O O . LYS A 1 105 ? 2.992 -7.341 -14.111 1.00 86.75 105 LYS A O 1
ATOM 850 N N . LYS A 1 106 ? 0.998 -8.226 -13.552 1.00 88.38 106 LYS A N 1
ATOM 851 C CA . LYS A 1 106 ? 0.630 -8.635 -14.916 1.00 88.38 106 LYS A CA 1
ATOM 852 C C . LYS A 1 106 ? 0.325 -7.418 -15.793 1.00 88.38 106 LYS A C 1
ATOM 854 O O . LYS A 1 106 ? 0.902 -7.298 -16.868 1.00 88.38 106 LYS A O 1
ATOM 859 N N . ASP A 1 107 ? -0.481 -6.478 -15.300 1.00 84.62 107 ASP A N 1
ATOM 860 C CA . ASP A 1 107 ? -0.811 -5.233 -16.008 1.00 84.62 107 ASP A CA 1
ATOM 861 C C . ASP A 1 107 ? 0.433 -4.386 -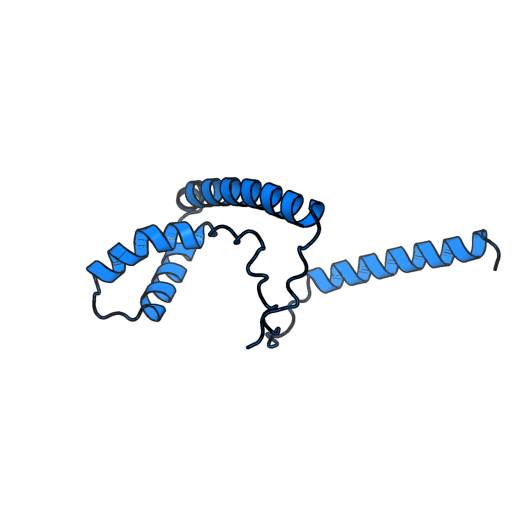16.322 1.00 84.62 107 ASP A C 1
ATOM 863 O O . ASP A 1 107 ? 0.608 -3.919 -17.445 1.00 84.62 107 ASP A O 1
ATOM 867 N N . ILE A 1 108 ? 1.346 -4.210 -15.359 1.00 84.62 108 ILE A N 1
ATOM 868 C CA . ILE A 1 108 ? 2.574 -3.433 -15.573 1.00 84.62 108 ILE A CA 1
ATOM 869 C C . ILE A 1 108 ? 3.556 -4.164 -16.491 1.00 84.62 108 ILE A C 1
ATOM 871 O O . ILE A 1 108 ? 4.281 -3.506 -17.232 1.00 84.62 108 ILE A O 1
ATOM 875 N N . ALA A 1 109 ? 3.593 -5.501 -16.459 1.00 85.12 109 ALA A N 1
ATOM 876 C CA . ALA A 1 109 ? 4.391 -6.287 -17.394 1.00 85.12 109 ALA A CA 1
ATOM 877 C C . ALA A 1 109 ? 3.854 -6.132 -18.822 1.00 85.12 109 ALA A C 1
ATOM 879 O O . ALA A 1 109 ? 4.634 -5.837 -19.721 1.00 85.12 109 ALA A O 1
ATOM 880 N N . ALA A 1 110 ? 2.533 -6.212 -19.011 1.00 84.00 110 ALA A N 1
ATOM 881 C CA . ALA A 1 110 ? 1.888 -5.961 -20.298 1.00 84.00 110 ALA A CA 1
ATOM 882 C C . ALA A 1 110 ? 2.102 -4.516 -20.782 1.00 84.00 110 ALA A C 1
ATOM 884 O O . ALA A 1 110 ? 2.417 -4.301 -21.949 1.00 84.00 110 ALA A O 1
ATOM 885 N N . TYR A 1 111 ? 2.005 -3.528 -19.886 1.00 82.06 111 TYR A N 1
ATOM 886 C CA . TYR A 1 111 ? 2.276 -2.120 -20.196 1.00 82.06 111 TYR A CA 1
ATOM 887 C C . TYR A 1 111 ? 3.734 -1.881 -20.609 1.00 82.06 111 TYR A C 1
ATOM 889 O O . TYR A 1 111 ? 4.002 -1.155 -21.559 1.00 82.06 111 TYR A O 1
ATOM 897 N N . ARG A 1 112 ? 4.692 -2.512 -19.918 1.00 79.25 112 ARG A N 1
ATOM 898 C CA . ARG A 1 112 ? 6.117 -2.445 -20.281 1.00 79.25 112 ARG A CA 1
ATOM 899 C C . ARG A 1 112 ? 6.402 -3.149 -21.607 1.00 79.25 112 ARG A C 1
ATOM 901 O O . ARG A 1 112 ? 7.188 -2.630 -22.389 1.00 79.25 112 ARG A O 1
ATOM 908 N N . ALA A 1 113 ? 5.767 -4.295 -21.851 1.00 77.75 113 ALA A N 1
ATOM 909 C CA . ALA A 1 113 ? 5.933 -5.077 -23.074 1.00 77.75 113 ALA A CA 1
ATOM 910 C C . ALA A 1 113 ? 5.318 -4.396 -24.306 1.00 77.75 113 ALA A C 1
ATOM 912 O O . ALA A 1 113 ? 5.865 -4.516 -25.395 1.00 77.75 113 ALA A O 1
ATOM 913 N N . LYS A 1 114 ? 4.225 -3.639 -24.140 1.00 68.81 114 LYS A N 1
ATOM 914 C CA . LYS A 1 114 ? 3.594 -2.869 -25.226 1.00 68.81 114 LYS A CA 1
ATOM 915 C C . LYS A 1 114 ? 4.390 -1.639 -25.682 1.00 68.81 114 LYS A C 1
ATOM 917 O O . LYS A 1 114 ? 3.972 -0.993 -26.635 1.00 68.81 114 LYS A O 1
ATOM 922 N N . GLY A 1 115 ? 5.527 -1.337 -25.047 1.00 57.72 115 GLY A N 1
ATOM 923 C CA . GLY A 1 115 ? 6.281 -0.110 -25.291 1.00 57.72 115 GLY A CA 1
ATOM 924 C C . GLY A 1 115 ? 5.527 1.099 -24.738 1.00 57.72 115 GLY A C 1
ATOM 925 O O . GLY A 1 115 ? 4.307 1.199 -24.841 1.00 57.72 115 GLY A O 1
ATOM 926 N N . LYS A 1 116 ? 6.238 2.024 -24.090 1.00 55.19 116 LYS A N 1
ATOM 927 C CA . LYS A 1 116 ? 5.619 3.276 -23.644 1.00 55.19 116 LYS A CA 1
ATOM 928 C C . LYS A 1 116 ? 5.057 3.989 -24.886 1.00 55.19 116 LYS A C 1
ATOM 930 O O . LYS A 1 116 ? 5.869 4.315 -25.749 1.00 55.19 116 LYS A O 1
ATOM 935 N N . PRO A 1 117 ? 3.744 4.277 -25.004 1.00 46.88 117 PRO A N 1
ATOM 936 C CA . PRO A 1 117 ? 3.339 5.351 -25.892 1.00 46.88 117 PRO A CA 1
ATOM 937 C C . PRO A 1 117 ? 4.008 6.607 -25.338 1.00 46.88 117 PRO A C 1
ATOM 939 O O . PRO A 1 117 ? 3.842 6.944 -24.162 1.00 46.88 117 PRO A O 1
ATOM 942 N N . ASP A 1 118 ? 4.866 7.191 -26.162 1.00 43.09 118 ASP A N 1
ATOM 943 C CA . ASP A 1 118 ? 5.677 8.354 -25.854 1.00 43.09 118 ASP A CA 1
ATOM 944 C C . ASP A 1 118 ? 4.786 9.457 -25.259 1.00 43.09 118 ASP A C 1
ATOM 946 O O . ASP A 1 118 ? 3.927 10.030 -25.925 1.00 43.09 118 ASP A O 1
ATOM 950 N N . ALA A 1 119 ? 4.921 9.692 -23.953 1.00 47.25 119 ALA A N 1
ATOM 951 C CA . ALA A 1 119 ? 4.167 10.714 -23.234 1.00 47.25 119 ALA A CA 1
ATOM 952 C C . ALA A 1 119 ? 4.866 12.084 -23.320 1.00 47.25 119 ALA A C 1
ATOM 954 O O . ALA A 1 119 ? 4.695 12.917 -22.429 1.00 47.25 119 ALA A O 1
ATOM 955 N N . ALA A 1 120 ? 5.653 12.334 -24.374 1.00 42.12 120 ALA A N 1
ATOM 956 C CA . ALA A 1 120 ? 6.189 13.649 -24.686 1.00 42.12 120 ALA A CA 1
ATOM 957 C C . ALA A 1 120 ? 5.292 14.336 -25.726 1.00 42.12 120 ALA A C 1
ATOM 959 O O . ALA A 1 120 ? 5.612 14.365 -26.906 1.00 42.12 120 ALA A O 1
ATOM 960 N N . LYS A 1 121 ? 4.147 14.881 -25.287 1.00 43.12 121 LYS A N 1
ATOM 961 C CA . LYS A 1 121 ? 3.494 16.082 -25.861 1.00 43.12 121 LYS A CA 1
ATOM 962 C C . LYS A 1 121 ? 2.139 16.333 -25.197 1.00 43.12 121 LYS A C 1
ATOM 964 O O . LYS A 1 121 ? 1.102 15.905 -25.688 1.00 43.12 121 LYS A O 1
ATOM 969 N N . LYS A 1 122 ? 2.151 17.075 -24.091 1.00 34.75 122 LYS A N 1
ATOM 970 C CA . LYS A 1 122 ? 1.181 18.156 -23.840 1.00 34.75 122 LYS A CA 1
ATOM 971 C C . LYS A 1 122 ? 1.620 18.950 -22.613 1.00 34.75 122 LYS A C 1
ATOM 973 O O . LYS A 1 122 ? 1.152 18.730 -21.503 1.00 34.75 122 LYS A O 1
ATOM 978 N N . GLY A 1 123 ? 2.583 19.836 -22.841 1.00 40.19 123 GLY A N 1
ATOM 979 C CA . GLY A 1 123 ? 2.624 21.113 -22.144 1.00 40.19 123 GLY A CA 1
ATOM 980 C C . GLY A 1 123 ? 1.932 22.121 -23.056 1.00 40.19 123 GLY A C 1
ATOM 981 O O . GLY A 1 123 ? 2.380 22.312 -24.186 1.00 40.19 123 GLY A O 1
ATOM 982 N N . VAL A 1 124 ? 0.810 22.661 -22.593 1.00 33.97 124 VAL A N 1
ATOM 983 C CA . VAL A 1 124 ? 0.296 23.990 -22.943 1.00 33.97 124 VAL A CA 1
ATOM 984 C C . VAL A 1 124 ? 0.165 24.711 -21.617 1.00 33.97 124 VAL A C 1
ATOM 986 O O . VAL A 1 124 ? -0.342 24.053 -20.677 1.00 33.97 124 VAL A O 1
#

Foldseek 3Di:
DDPVVVVVVVVVVVVVVVVVVVVVVPDDDDPDPPPPPDDDPPQDDQDDALLRVQCVVCVVVVCVVPVPDDPVVSSVVSVVVVVVDDPVVSVVSRVVNVVSNVVSVVRRVVCVVVPPPPPPDDDD

Radius of gyration: 22.69 Å; Cα contacts (8 Å, |Δi|>4): 46; chains: 1; bounding box: 63×40×43 Å